Protein AF-A0AAD8AIT1-F1 (afdb_monomer_lite)

Organism: Diploptera punctata (NCBI:txid6984)

Structure (mmCIF, N/CA/C/O backbone):
data_AF-A0AAD8AIT1-F1
#
_entry.id   AF-A0AAD8AIT1-F1
#
loop_
_atom_site.group_PDB
_atom_site.id
_atom_site.type_symbol
_atom_site.label_atom_id
_atom_site.label_alt_id
_atom_site.label_comp_id
_atom_site.label_asym_id
_atom_site.label_entity_id
_atom_site.label_seq_id
_atom_site.pdbx_PDB_ins_code
_atom_site.Cartn_x
_atom_site.Cartn_y
_atom_site.Cartn_z
_atom_site.occupancy
_atom_site.B_iso_or_equiv
_atom_site.auth_seq_id
_atom_site.auth_comp_id
_atom_site.auth_asym_id
_atom_site.auth_atom_id
_atom_site.pdbx_PDB_model_num
ATOM 1 N N . MET A 1 1 ? 4.090 -34.882 -9.946 1.00 36.47 1 MET A N 1
ATOM 2 C CA . MET A 1 1 ? 3.614 -33.554 -9.500 1.00 36.47 1 MET A CA 1
ATOM 3 C C . MET A 1 1 ? 4.226 -32.501 -10.411 1.00 36.47 1 MET A C 1
ATOM 5 O O . MET A 1 1 ? 5.424 -32.270 -10.331 1.00 36.47 1 MET A O 1
ATOM 9 N N . VAL A 1 2 ? 3.448 -31.942 -11.339 1.00 38.75 2 VAL A N 1
ATOM 10 C CA . VAL A 1 2 ? 3.921 -30.888 -12.250 1.00 38.75 2 VAL A CA 1
ATOM 11 C C . VAL A 1 2 ? 3.773 -29.557 -11.519 1.00 38.75 2 VAL A C 1
ATOM 13 O O . VAL A 1 2 ? 2.659 -29.114 -11.253 1.00 38.75 2 VAL A O 1
ATOM 16 N N . GLY A 1 3 ? 4.893 -28.956 -11.120 1.00 41.59 3 GLY A N 1
ATOM 17 C CA . GLY A 1 3 ? 4.899 -27.631 -10.511 1.00 41.59 3 GLY A CA 1
ATOM 18 C C . GLY A 1 3 ? 4.451 -26.592 -11.534 1.00 41.59 3 GLY A C 1
ATOM 19 O O . GLY A 1 3 ? 5.154 -26.339 -12.508 1.00 41.59 3 GLY A O 1
ATOM 20 N N . SER A 1 4 ? 3.278 -25.996 -11.321 1.00 43.09 4 SER A N 1
ATOM 21 C CA . SER A 1 4 ? 2.824 -24.827 -12.075 1.00 43.09 4 SER A CA 1
ATOM 22 C C . SER A 1 4 ? 3.840 -23.699 -11.887 1.00 43.09 4 SER A C 1
ATOM 24 O O . SER A 1 4 ? 3.926 -23.109 -10.808 1.00 43.09 4 SER A O 1
ATOM 26 N N . VAL A 1 5 ? 4.615 -23.390 -12.929 1.00 54.47 5 VAL A N 1
ATOM 27 C CA . VAL A 1 5 ? 5.460 -22.193 -12.986 1.00 54.47 5 VAL A CA 1
ATOM 28 C C . VAL A 1 5 ? 4.516 -20.996 -12.975 1.00 54.47 5 VAL A C 1
ATOM 30 O O . VAL A 1 5 ? 3.979 -20.611 -14.008 1.00 54.47 5 VAL A O 1
ATOM 33 N N . GLY A 1 6 ? 4.244 -20.457 -11.784 1.00 52.19 6 GLY A N 1
ATOM 34 C CA . GLY A 1 6 ? 3.320 -19.345 -11.609 1.00 52.19 6 GLY A CA 1
ATOM 35 C C . GLY A 1 6 ? 3.716 -18.191 -12.524 1.00 52.19 6 GLY A C 1
ATOM 36 O O . GLY A 1 6 ? 4.780 -17.590 -12.355 1.00 52.19 6 GLY A O 1
ATOM 37 N N . THR A 1 7 ? 2.870 -17.890 -13.508 1.00 61.09 7 THR A N 1
ATOM 38 C CA . THR A 1 7 ? 2.993 -16.699 -14.346 1.00 61.09 7 THR A CA 1
ATOM 39 C C . THR A 1 7 ? 3.076 -15.489 -13.429 1.00 61.09 7 THR A C 1
ATOM 41 O O . THR A 1 7 ? 2.102 -15.133 -12.765 1.00 61.09 7 THR A O 1
ATOM 44 N N . ARG A 1 8 ? 4.259 -14.869 -13.344 1.00 67.19 8 ARG A N 1
ATOM 45 C CA . ARG A 1 8 ? 4.439 -13.622 -12.594 1.00 67.19 8 ARG A CA 1
ATOM 46 C C . ARG A 1 8 ? 3.447 -12.598 -13.147 1.00 67.19 8 ARG A C 1
ATOM 48 O O . ARG A 1 8 ? 3.486 -12.293 -14.337 1.00 67.19 8 ARG A O 1
ATOM 55 N N . GLY A 1 9 ? 2.560 -12.097 -12.285 1.00 70.69 9 GLY A N 1
ATOM 56 C CA . GLY A 1 9 ? 1.589 -11.064 -12.642 1.00 70.69 9 GLY A CA 1
ATOM 57 C C . GLY A 1 9 ? 2.258 -9.799 -13.192 1.00 70.69 9 GLY A C 1
ATOM 58 O O . GLY A 1 9 ? 3.467 -9.591 -13.040 1.00 70.69 9 GLY A O 1
ATOM 59 N N . LYS A 1 10 ? 1.468 -8.937 -13.843 1.00 81.00 10 LYS A N 1
ATOM 60 C CA . LYS A 1 10 ? 1.964 -7.656 -14.367 1.00 81.00 10 LYS A CA 1
ATOM 61 C C . LYS A 1 10 ? 2.516 -6.800 -13.222 1.00 81.00 10 LYS A C 1
ATOM 63 O O . LYS A 1 10 ? 1.942 -6.746 -12.137 1.00 81.00 10 LYS A O 1
ATOM 68 N N . ALA A 1 11 ? 3.635 -6.124 -13.474 1.00 82.81 11 ALA A N 1
ATOM 69 C CA . ALA A 1 11 ? 4.208 -5.202 -12.504 1.00 82.81 11 ALA A CA 1
ATOM 70 C C . ALA A 1 11 ? 3.279 -3.996 -12.305 1.00 82.81 11 ALA A C 1
ATOM 72 O O . ALA A 1 11 ? 2.828 -3.388 -13.276 1.00 82.81 11 ALA A O 1
ATOM 73 N N . ILE A 1 12 ? 3.035 -3.641 -11.045 1.00 85.06 12 ILE A N 1
ATOM 74 C CA . ILE A 1 12 ? 2.329 -2.413 -10.673 1.00 85.06 12 ILE A CA 1
ATOM 75 C C . ILE A 1 12 ? 3.283 -1.239 -10.923 1.00 85.06 12 ILE A C 1
ATOM 77 O O . ILE A 1 12 ? 4.440 -1.292 -10.500 1.00 85.06 12 ILE A O 1
ATOM 81 N N . LYS A 1 13 ? 2.818 -0.215 -11.648 1.00 88.75 13 LYS A N 1
ATOM 82 C CA . LYS A 1 13 ? 3.5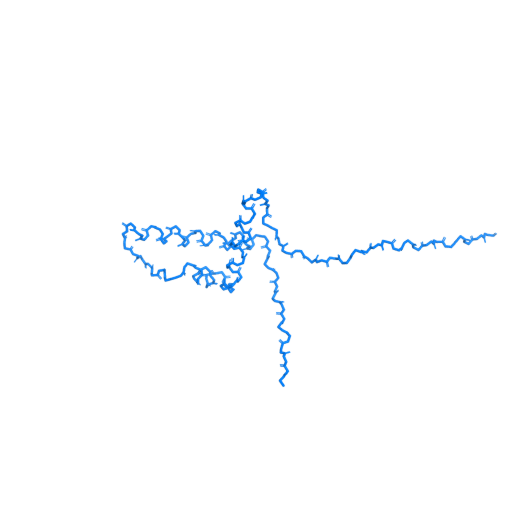84 1.013 -11.927 1.00 88.75 13 LYS A CA 1
ATOM 83 C C . LYS A 1 13 ? 3.576 1.961 -10.720 1.00 88.75 13 LYS A C 1
ATOM 85 O O . LYS A 1 13 ? 2.719 1.813 -9.856 1.00 88.75 13 LYS A O 1
ATOM 90 N N . SER A 1 14 ? 4.494 2.929 -10.688 1.00 86.69 14 SER A N 1
ATOM 91 C CA . SER A 1 14 ? 4.630 3.959 -9.638 1.00 86.69 14 SER A CA 1
ATOM 92 C C . SER A 1 14 ? 3.294 4.587 -9.251 1.00 86.69 14 SER A C 1
ATOM 94 O O . SER A 1 14 ? 2.913 4.521 -8.090 1.00 86.69 14 SER A O 1
ATOM 96 N N . ASP A 1 15 ? 2.533 5.069 -10.229 1.00 87.56 15 ASP A N 1
ATOM 97 C CA . ASP A 1 15 ? 1.275 5.785 -9.992 1.00 87.56 15 ASP A CA 1
ATOM 98 C C . ASP A 1 15 ? 0.230 4.858 -9.354 1.00 87.56 15 ASP A C 1
ATOM 100 O O . ASP A 1 15 ? -0.511 5.235 -8.451 1.00 87.56 15 ASP A O 1
ATOM 104 N N . GLY A 1 16 ? 0.225 3.586 -9.766 1.00 88.81 16 GLY A N 1
ATOM 105 C CA . GLY A 1 16 ? -0.603 2.557 -9.143 1.00 88.81 16 GLY A CA 1
ATOM 106 C C . GLY A 1 16 ? -0.182 2.261 -7.703 1.00 88.81 16 GLY A C 1
ATOM 107 O O . GLY A 1 16 ? -1.039 2.047 -6.850 1.00 88.81 16 GLY A O 1
ATOM 108 N N . MET A 1 17 ? 1.122 2.280 -7.405 1.00 90.12 17 MET A N 1
ATOM 109 C CA . MET A 1 17 ? 1.610 2.149 -6.028 1.00 90.12 17 MET A CA 1
ATOM 110 C C . MET A 1 17 ? 1.183 3.343 -5.171 1.00 90.12 17 MET A C 1
ATOM 112 O O . MET A 1 17 ? 0.763 3.134 -4.038 1.00 90.12 17 MET A O 1
ATOM 116 N N . GLU A 1 18 ? 1.229 4.565 -5.704 1.00 91.50 18 GLU A N 1
ATOM 117 C CA . GLU A 1 18 ? 0.765 5.762 -4.994 1.00 91.50 18 GLU A CA 1
ATOM 118 C C . GLU A 1 18 ? -0.725 5.705 -4.665 1.00 91.50 18 GLU A C 1
ATOM 120 O O . GLU A 1 18 ? -1.114 6.050 -3.551 1.00 91.50 18 GLU A O 1
ATOM 125 N N . ILE A 1 19 ? -1.564 5.233 -5.592 1.00 93.31 19 ILE A N 1
ATOM 126 C CA . ILE A 1 19 ? -2.998 5.045 -5.329 1.00 93.31 19 ILE A CA 1
ATOM 127 C C . ILE A 1 19 ? -3.200 4.050 -4.183 1.00 93.31 19 ILE A C 1
ATOM 129 O O . ILE A 1 19 ? -3.955 4.333 -3.256 1.00 93.31 19 ILE A O 1
ATOM 133 N N . ILE A 1 20 ? -2.493 2.915 -4.205 1.00 92.44 20 ILE A N 1
ATOM 134 C CA . ILE A 1 20 ? -2.574 1.902 -3.140 1.00 92.44 20 ILE A CA 1
ATOM 135 C C . ILE A 1 20 ? -2.168 2.498 -1.789 1.00 92.44 20 ILE A C 1
ATOM 137 O O . ILE A 1 20 ? -2.816 2.231 -0.781 1.00 92.44 20 ILE A O 1
ATOM 141 N N . ILE A 1 21 ? -1.128 3.331 -1.774 1.00 93.25 21 ILE A N 1
ATOM 142 C CA . ILE A 1 21 ? -0.664 4.023 -0.572 1.00 93.25 21 ILE A CA 1
ATOM 143 C C . ILE A 1 21 ? -1.718 5.007 -0.066 1.00 93.25 21 ILE A C 1
ATOM 145 O O . ILE A 1 21 ? -2.052 4.959 1.110 1.00 93.25 21 ILE A O 1
ATOM 149 N N . LYS A 1 22 ? -2.289 5.850 -0.933 1.00 93.94 22 LYS A N 1
ATOM 150 C CA . LYS A 1 22 ? -3.339 6.810 -0.550 1.00 93.94 22 LYS A CA 1
ATOM 151 C C . LYS A 1 22 ? -4.570 6.108 0.022 1.00 93.94 22 LYS A C 1
ATOM 153 O O . LYS A 1 22 ? -5.082 6.525 1.055 1.00 93.94 22 LYS A O 1
ATOM 158 N N . VAL A 1 23 ? -5.007 5.017 -0.609 1.00 92.88 23 VAL A N 1
ATOM 159 C CA . VAL A 1 23 ? -6.124 4.193 -0.117 1.00 92.88 23 VAL A CA 1
ATOM 160 C C . VAL A 1 23 ? -5.793 3.574 1.243 1.00 92.88 23 VAL A C 1
ATOM 162 O O . VAL A 1 23 ? -6.632 3.580 2.141 1.00 92.88 23 VAL A O 1
ATOM 165 N N . HIS A 1 24 ? -4.570 3.071 1.423 1.00 91.94 24 HIS A N 1
ATOM 166 C CA . HIS A 1 24 ? -4.124 2.554 2.714 1.00 91.94 24 HIS A CA 1
ATOM 167 C C . HIS A 1 24 ? -4.121 3.645 3.790 1.00 91.94 24 HIS A C 1
ATOM 169 O O . HIS A 1 24 ? -4.628 3.413 4.885 1.00 91.94 24 HIS A O 1
ATOM 175 N N . THR A 1 25 ? -3.576 4.827 3.492 1.00 92.56 25 THR A N 1
ATOM 176 C CA . THR A 1 25 ? -3.567 5.976 4.407 1.00 92.56 25 THR A CA 1
ATOM 177 C C . THR A 1 25 ? -4.984 6.344 4.824 1.00 92.56 25 THR A C 1
ATOM 179 O O . THR A 1 25 ? -5.245 6.387 6.019 1.00 92.56 25 THR A O 1
ATOM 182 N N . PHE A 1 26 ? -5.916 6.455 3.872 1.00 90.06 26 PHE A N 1
ATOM 183 C CA . PHE A 1 26 ? -7.330 6.709 4.158 1.00 90.06 26 PHE A CA 1
ATOM 184 C C . PHE A 1 26 ? -7.919 5.686 5.141 1.00 90.06 26 PHE A C 1
ATOM 186 O O . PHE A 1 26 ? -8.480 6.055 6.165 1.00 90.06 26 PHE A O 1
ATOM 193 N N . PHE A 1 27 ? -7.732 4.384 4.898 1.00 88.19 27 PHE A N 1
ATOM 194 C CA . PHE A 1 27 ? -8.227 3.360 5.825 1.00 88.19 27 PHE A CA 1
ATOM 195 C C . PHE A 1 27 ? -7.523 3.372 7.189 1.00 88.19 27 PHE A C 1
ATOM 197 O O . PHE A 1 27 ? -8.098 2.905 8.172 1.00 88.19 27 PHE A O 1
ATOM 204 N N . THR A 1 28 ? -6.287 3.867 7.255 1.00 88.12 28 THR A N 1
ATOM 205 C CA . THR A 1 28 ? -5.540 4.000 8.511 1.00 88.12 28 THR A CA 1
ATOM 206 C C . THR A 1 28 ? -6.063 5.183 9.321 1.00 88.12 28 THR A C 1
ATOM 208 O O . THR A 1 28 ? -6.320 5.021 10.507 1.00 88.12 28 THR A O 1
ATOM 211 N N . GLU A 1 29 ? -6.285 6.331 8.680 1.00 86.19 29 GLU A N 1
ATOM 212 C CA . GLU A 1 29 ? -6.890 7.523 9.287 1.00 86.19 29 GLU A CA 1
ATOM 213 C C . GLU A 1 29 ? -8.297 7.222 9.796 1.00 86.19 29 GLU A C 1
ATOM 215 O O . GLU A 1 29 ? -8.607 7.514 10.948 1.00 86.19 29 GLU A O 1
ATOM 220 N N . GLU A 1 30 ? -9.112 6.543 8.982 1.00 81.19 30 GLU A N 1
ATOM 221 C CA . GLU A 1 30 ? -10.427 6.065 9.402 1.00 81.19 30 GLU A CA 1
ATOM 222 C C . GLU A 1 30 ? -10.294 5.179 10.640 1.00 81.19 30 GLU A C 1
ATOM 224 O O . GLU A 1 30 ? -10.953 5.448 11.637 1.00 81.19 30 GLU A O 1
ATOM 229 N N . TYR A 1 31 ? -9.390 4.185 10.631 1.00 80.00 31 TYR A N 1
ATOM 230 C CA . TYR A 1 31 ? -9.140 3.304 11.779 1.00 80.00 31 TYR A CA 1
ATOM 231 C C . TYR A 1 31 ? -8.683 4.045 13.043 1.00 80.00 31 TYR A C 1
ATOM 233 O O . TYR A 1 31 ? -9.069 3.671 14.150 1.00 80.00 31 TYR A O 1
ATOM 241 N N . GLU A 1 32 ? -7.861 5.083 12.916 1.00 78.69 32 GLU A N 1
ATOM 242 C CA . GLU A 1 32 ? -7.443 5.899 14.055 1.00 78.69 32 GLU A CA 1
ATOM 243 C C . GLU A 1 32 ? -8.580 6.777 14.576 1.00 78.69 32 GLU A C 1
ATOM 245 O O . GLU A 1 32 ? -8.791 6.824 15.789 1.00 78.69 32 GLU A O 1
ATOM 250 N N . ALA A 1 33 ? -9.383 7.366 13.687 1.00 74.00 33 ALA A N 1
ATOM 251 C CA . ALA A 1 33 ? -10.609 8.068 14.054 1.00 74.00 33 ALA A CA 1
ATOM 252 C C . ALA A 1 33 ? -11.586 7.143 14.807 1.00 74.00 33 ALA A C 1
ATOM 254 O O . ALA A 1 33 ? -12.269 7.588 15.733 1.00 74.00 33 ALA A O 1
ATOM 255 N N . LEU A 1 34 ? -11.578 5.832 14.515 1.00 70.44 34 LEU A N 1
ATOM 256 C CA . LEU A 1 34 ? -12.364 4.842 15.264 1.00 70.44 34 LEU A CA 1
ATOM 257 C C . LEU A 1 34 ? -11.972 4.714 16.733 1.00 70.44 34 LEU A C 1
ATOM 259 O O . LEU A 1 34 ? -12.840 4.418 17.558 1.00 70.44 34 LEU A O 1
ATOM 263 N N . LYS A 1 35 ? -10.695 4.920 17.082 1.00 66.25 35 LYS A N 1
ATOM 264 C CA . LYS A 1 35 ? -10.244 4.861 18.483 1.00 66.25 35 LYS A CA 1
ATOM 265 C C . LYS A 1 35 ? -10.853 5.982 19.329 1.00 66.25 35 LYS A C 1
ATOM 267 O O . LYS A 1 35 ? -10.929 5.832 20.545 1.00 66.25 35 LYS A O 1
ATOM 272 N N . CYS A 1 36 ? -11.328 7.057 18.696 1.00 67.81 36 CYS A N 1
ATOM 273 C CA . CYS A 1 36 ? -11.941 8.206 19.359 1.00 67.81 36 CYS A CA 1
ATOM 274 C C . CYS A 1 36 ? -13.474 8.117 19.503 1.00 67.81 36 CYS A C 1
ATOM 276 O O . CYS A 1 36 ? -14.042 8.917 20.242 1.00 67.81 36 CYS A O 1
ATOM 278 N N . GLY A 1 37 ? -14.159 7.144 18.882 1.00 56.25 37 GLY A N 1
ATOM 279 C CA . GLY A 1 37 ? -15.588 6.912 19.137 1.00 56.25 37 GLY A CA 1
ATOM 280 C C . GLY A 1 37 ? -16.394 6.379 17.951 1.00 56.25 37 GLY A C 1
ATOM 281 O O . GLY A 1 37 ? -16.812 7.143 17.094 1.00 56.25 37 GLY A O 1
ATOM 282 N N . LYS A 1 38 ? -16.707 5.075 18.025 1.00 56.06 38 LYS A N 1
ATOM 283 C CA . LYS A 1 38 ? -17.657 4.263 17.227 1.00 56.06 38 LYS A CA 1
ATOM 284 C C . LYS A 1 38 ? -17.359 4.103 15.722 1.00 56.06 38 LYS A C 1
ATOM 286 O O . LYS A 1 38 ? 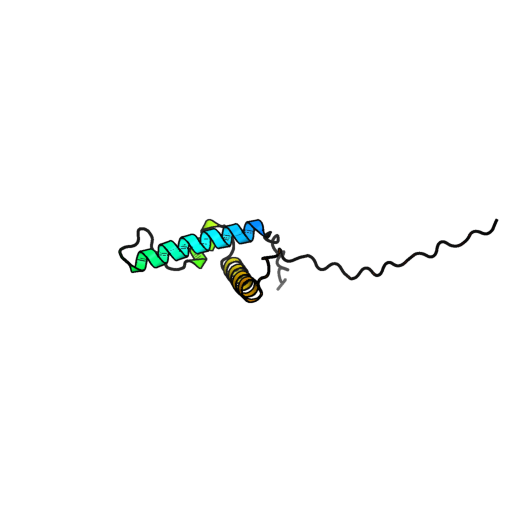-17.479 5.053 14.959 1.00 56.06 38 LYS A O 1
ATOM 291 N N . PRO A 1 39 ? -17.108 2.864 15.251 1.00 53.81 39 PRO A N 1
ATOM 292 C CA . PRO A 1 39 ? -16.957 2.598 13.832 1.00 53.81 39 PRO A CA 1
ATOM 293 C C . PRO A 1 39 ? -18.258 2.625 13.059 1.00 53.81 39 PRO A C 1
ATOM 295 O O . PRO A 1 39 ? -19.173 1.860 13.347 1.00 53.81 39 PRO A O 1
ATOM 298 N N . THR A 1 40 ? -18.252 3.382 11.965 1.00 57.38 40 THR A N 1
ATOM 299 C CA . THR A 1 40 ? -19.128 3.133 10.816 1.00 57.38 40 THR A CA 1
ATOM 300 C C . THR A 1 40 ? -18.776 1.789 10.158 1.00 57.38 40 THR A C 1
ATOM 302 O O . THR A 1 40 ? -19.612 1.181 9.496 1.00 57.38 40 THR A O 1
ATOM 305 N N . ILE A 1 41 ? -17.535 1.299 10.326 1.00 56.84 41 ILE A N 1
ATOM 306 C CA . ILE A 1 41 ? -17.017 0.138 9.602 1.00 56.84 41 ILE A CA 1
ATOM 307 C C . ILE A 1 41 ? -16.013 -0.674 10.456 1.00 56.84 41 ILE A C 1
ATOM 309 O O . ILE A 1 41 ? -15.022 -0.129 10.932 1.00 56.84 41 ILE A O 1
ATOM 313 N N . SER A 1 42 ? -16.206 -1.992 10.631 1.00 57.38 42 SER A N 1
ATOM 314 C CA . SER A 1 42 ? -15.267 -2.842 11.393 1.00 57.38 42 SER A CA 1
ATOM 315 C C . SER A 1 42 ? -13.972 -3.109 10.612 1.00 57.38 42 SER A C 1
ATOM 317 O O . SER A 1 42 ? -13.931 -3.921 9.680 1.00 57.38 42 SER A O 1
ATOM 319 N N . VAL A 1 43 ? -12.884 -2.435 10.967 1.00 60.31 43 VAL A N 1
ATOM 320 C CA . VAL A 1 43 ? -11.580 -2.580 10.301 1.00 60.31 43 VAL A CA 1
ATOM 321 C C . VAL A 1 43 ? -10.771 -3.663 11.022 1.00 60.31 43 VAL A C 1
ATOM 323 O O . VAL A 1 43 ? -9.861 -3.373 11.786 1.00 60.31 43 VAL A O 1
ATOM 326 N N . SER A 1 44 ? -11.118 -4.937 10.822 1.00 64.62 44 SER A N 1
ATOM 327 C CA . SER A 1 44 ? -10.330 -6.060 11.364 1.00 64.62 44 SER A CA 1
ATOM 328 C C . SER A 1 44 ? -8.903 -6.097 10.795 1.00 64.62 44 SER A C 1
ATOM 330 O O . SER A 1 44 ? -7.976 -6.520 11.479 1.00 64.62 44 SER A O 1
ATOM 332 N N . SER A 1 45 ? -8.712 -5.618 9.559 1.00 79.12 45 SER A N 1
ATOM 333 C CA . SER A 1 45 ? -7.404 -5.470 8.915 1.00 79.12 45 SER A CA 1
ATOM 334 C C . SER A 1 45 ? -7.434 -4.375 7.841 1.00 79.12 45 SER A C 1
ATOM 336 O O . SER A 1 45 ? -8.113 -4.497 6.817 1.00 79.12 45 SER A O 1
ATOM 338 N N . VAL A 1 46 ? -6.674 -3.293 8.055 1.00 86.62 46 VAL A N 1
ATOM 339 C CA . VAL A 1 46 ? -6.482 -2.197 7.077 1.00 86.62 46 VAL A CA 1
ATOM 340 C C . VAL A 1 46 ? -5.888 -2.735 5.767 1.00 86.62 46 VAL A C 1
ATOM 342 O O . VAL A 1 46 ? -6.274 -2.316 4.673 1.00 86.62 46 VAL A O 1
ATOM 345 N N . ILE A 1 47 ? -4.991 -3.720 5.865 1.00 87.75 47 ILE A N 1
ATOM 346 C CA . ILE A 1 47 ? -4.304 -4.321 4.716 1.00 87.75 47 ILE A CA 1
ATOM 347 C C . ILE A 1 47 ? -5.285 -5.115 3.850 1.00 87.75 47 ILE A C 1
ATOM 349 O O . ILE A 1 47 ? -5.262 -4.974 2.630 1.00 87.75 47 ILE A O 1
ATOM 353 N N . GLU A 1 48 ? -6.158 -5.924 4.453 1.00 88.50 48 GLU A N 1
ATOM 354 C CA . GLU A 1 48 ? -7.144 -6.719 3.706 1.00 88.50 48 GLU A CA 1
ATOM 355 C C . GLU A 1 48 ? -8.170 -5.836 2.996 1.00 88.50 48 GLU A C 1
ATOM 357 O O . GLU A 1 48 ? -8.542 -6.106 1.856 1.00 88.50 48 GLU A O 1
ATOM 362 N N . ARG A 1 49 ? -8.566 -4.725 3.621 1.00 87.81 49 ARG A N 1
ATOM 363 C CA . ARG A 1 49 ? -9.455 -3.740 2.991 1.00 87.81 49 ARG A CA 1
ATOM 364 C C . ARG A 1 49 ? -8.792 -3.003 1.848 1.00 87.81 49 ARG A C 1
ATOM 366 O O . ARG A 1 49 ? -9.395 -2.863 0.790 1.00 87.81 49 ARG A O 1
ATOM 373 N N . THR A 1 50 ? -7.545 -2.584 2.032 1.00 90.50 50 THR A N 1
ATOM 374 C CA . THR A 1 50 ? -6.758 -1.972 0.957 1.00 90.50 50 THR A CA 1
ATOM 375 C C . THR A 1 50 ? -6.619 -2.944 -0.214 1.00 90.50 50 THR A C 1
ATOM 377 O O . THR A 1 50 ? -6.816 -2.561 -1.366 1.00 90.50 50 THR A O 1
ATOM 380 N N . ALA A 1 51 ? -6.334 -4.215 0.075 1.00 90.94 51 ALA A N 1
ATOM 381 C CA . ALA A 1 51 ? -6.239 -5.280 -0.917 1.00 90.94 51 ALA A CA 1
ATOM 382 C C . ALA A 1 51 ? -7.555 -5.461 -1.692 1.00 90.94 51 ALA A C 1
ATOM 384 O O . ALA A 1 51 ? -7.546 -5.469 -2.923 1.00 90.94 51 ALA A O 1
ATOM 385 N N . ALA A 1 52 ? -8.687 -5.524 -0.987 1.00 89.94 52 ALA A N 1
ATOM 386 C CA . ALA A 1 52 ? -10.010 -5.635 -1.594 1.00 89.94 52 ALA A CA 1
ATOM 387 C C . ALA A 1 52 ? -10.370 -4.404 -2.447 1.00 89.94 52 ALA A C 1
ATOM 389 O O . ALA A 1 52 ? -10.773 -4.552 -3.597 1.00 89.94 52 ALA A O 1
ATOM 390 N N . ALA A 1 53 ? -10.160 -3.192 -1.925 1.00 90.62 53 ALA A N 1
ATOM 391 C CA . ALA A 1 53 ? -10.492 -1.942 -2.610 1.00 90.62 53 ALA A CA 1
ATOM 392 C C . ALA A 1 53 ? -9.646 -1.709 -3.871 1.00 90.62 53 ALA A C 1
ATOM 394 O O . ALA A 1 53 ? -10.132 -1.175 -4.862 1.00 90.62 53 ALA A O 1
ATOM 395 N N . THR A 1 54 ? -8.378 -2.124 -3.846 1.00 90.81 54 THR A N 1
ATOM 396 C CA . THR A 1 54 ? -7.452 -1.946 -4.976 1.00 90.81 54 THR A CA 1
ATOM 397 C C . THR A 1 54 ? -7.382 -3.165 -5.895 1.00 90.81 54 THR A C 1
ATOM 399 O O . THR A 1 54 ? -6.710 -3.111 -6.922 1.00 90.81 54 THR A O 1
ATOM 402 N N . SER A 1 55 ? -8.084 -4.257 -5.563 1.00 90.75 55 SER A N 1
ATOM 403 C CA . SER A 1 55 ? -8.004 -5.548 -6.266 1.00 90.75 55 SER A CA 1
ATOM 404 C C . SER A 1 55 ? -6.572 -6.097 -6.373 1.00 90.75 55 SER A C 1
ATOM 406 O O . SER A 1 55 ? -6.189 -6.730 -7.358 1.00 90.75 55 SER A O 1
ATOM 408 N N . VAL A 1 56 ? -5.756 -5.851 -5.347 1.00 90.25 56 VAL A N 1
ATOM 409 C CA . VAL A 1 56 ? -4.360 -6.294 -5.262 1.00 90.25 56 VAL A CA 1
ATOM 410 C C . VAL A 1 56 ? -4.221 -7.276 -4.109 1.00 90.25 56 VAL A C 1
ATOM 412 O O . VAL A 1 56 ? -4.821 -7.100 -3.059 1.00 90.25 56 VAL A O 1
ATOM 415 N N . SER A 1 57 ? -3.396 -8.314 -4.265 1.00 90.88 57 SER A N 1
ATOM 416 C CA . SER A 1 57 ? -3.134 -9.251 -3.160 1.00 90.88 57 SER A CA 1
ATOM 417 C C . SER A 1 57 ? -2.589 -8.538 -1.913 1.00 90.88 57 SER A C 1
ATOM 419 O O . SER A 1 57 ? -1.726 -7.662 -2.020 1.00 90.88 57 SER A O 1
ATOM 421 N N . SER A 1 58 ? -3.008 -8.982 -0.727 1.00 90.50 58 SER A N 1
ATOM 422 C CA . SER A 1 58 ? -2.514 -8.471 0.562 1.00 90.50 58 SER A CA 1
ATOM 423 C C . SER A 1 58 ? -0.985 -8.506 0.657 1.00 90.50 58 SER A C 1
ATOM 425 O O . SER A 1 58 ? -0.362 -7.528 1.061 1.00 90.50 58 SER A O 1
ATOM 427 N N . HIS A 1 59 ? -0.360 -9.580 0.165 1.00 90.00 59 HIS A N 1
ATOM 428 C CA . HIS A 1 59 ? 1.097 -9.701 0.108 1.00 90.00 59 HIS A CA 1
ATOM 429 C C . HIS A 1 59 ? 1.760 -8.594 -0.731 1.00 90.00 59 HIS A C 1
ATOM 431 O O . HIS A 1 59 ? 2.806 -8.060 -0.359 1.00 90.00 59 HIS A O 1
ATOM 437 N N . SER A 1 60 ? 1.149 -8.219 -1.858 1.00 90.12 60 SER A N 1
ATOM 438 C CA . SER A 1 60 ? 1.658 -7.131 -2.698 1.00 90.12 60 SER A CA 1
ATOM 439 C C . SER A 1 60 ? 1.480 -5.772 -2.026 1.00 90.12 60 SER A C 1
ATOM 441 O O . SER A 1 60 ? 2.406 -4.965 -2.086 1.00 90.12 60 SER A O 1
ATOM 443 N N . VAL A 1 61 ? 0.363 -5.544 -1.327 1.00 91.56 61 VAL A N 1
ATOM 444 C CA . VAL A 1 61 ? 0.151 -4.335 -0.512 1.00 91.56 61 VAL A CA 1
ATOM 445 C C . VAL A 1 61 ? 1.240 -4.216 0.558 1.00 91.56 61 VAL A C 1
ATOM 447 O O . VAL A 1 61 ? 1.951 -3.214 0.591 1.00 91.56 61 VAL A O 1
ATOM 450 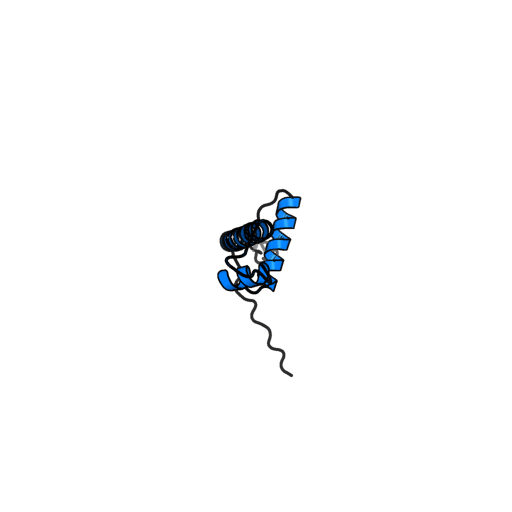N N . SER A 1 62 ? 1.478 -5.262 1.360 1.00 91.56 62 SER A N 1
ATOM 451 C CA . SER A 1 62 ? 2.544 -5.258 2.376 1.00 91.56 62 SER A CA 1
ATOM 452 C C . SER A 1 62 ? 3.926 -4.976 1.777 1.00 91.56 62 SER A C 1
ATOM 454 O O . SER A 1 62 ? 4.727 -4.242 2.356 1.00 91.56 62 SER A O 1
ATOM 456 N N . ARG A 1 63 ? 4.213 -5.525 0.591 1.00 91.00 63 ARG A N 1
ATOM 457 C CA . ARG A 1 63 ? 5.485 -5.303 -0.107 1.00 91.00 63 ARG A CA 1
ATOM 458 C C . ARG A 1 63 ? 5.639 -3.864 -0.605 1.00 91.00 63 ARG A C 1
ATOM 460 O O . ARG A 1 63 ? 6.748 -3.337 -0.563 1.00 91.00 63 ARG A O 1
ATOM 467 N N . ILE A 1 64 ? 4.559 -3.240 -1.076 1.00 91.44 64 ILE A N 1
ATOM 468 C CA . ILE A 1 64 ? 4.544 -1.829 -1.492 1.00 91.44 64 ILE A CA 1
ATOM 469 C C . ILE A 1 64 ? 4.759 -0.920 -0.279 1.00 91.44 64 ILE A C 1
ATOM 471 O O . ILE A 1 64 ? 5.622 -0.050 -0.331 1.00 91.44 64 ILE A O 1
ATOM 475 N N . LEU A 1 65 ? 4.072 -1.178 0.836 1.00 91.31 65 LEU A N 1
ATOM 476 C CA . LEU A 1 65 ? 4.240 -0.410 2.075 1.00 91.31 65 LEU A CA 1
ATOM 477 C C . LEU A 1 65 ? 5.665 -0.514 2.631 1.00 91.31 65 LEU A C 1
ATOM 479 O O . LEU A 1 65 ? 6.236 0.481 3.072 1.00 91.31 65 LEU A O 1
ATOM 483 N N . LYS A 1 66 ? 6.284 -1.702 2.567 1.00 90.81 66 LYS A N 1
ATOM 484 C CA . LYS A 1 66 ? 7.693 -1.869 2.950 1.00 90.81 66 LYS A CA 1
ATOM 485 C C . LYS A 1 66 ? 8.613 -0.997 2.091 1.00 90.81 66 LYS A C 1
ATOM 487 O O . LYS A 1 66 ? 9.444 -0.278 2.633 1.00 90.81 66 LYS A O 1
ATOM 492 N N . LYS A 1 67 ? 8.420 -1.014 0.768 1.00 88.25 67 LYS A N 1
ATOM 493 C CA . LYS A 1 67 ? 9.180 -0.162 -0.157 1.00 88.25 67 LYS A CA 1
ATOM 494 C C . LYS A 1 67 ? 8.970 1.323 0.107 1.00 88.25 67 LYS A C 1
ATOM 496 O O . LYS A 1 67 ? 9.913 2.085 -0.033 1.00 88.25 67 LYS A O 1
ATOM 501 N N . GLN A 1 68 ? 7.760 1.735 0.475 1.00 89.38 68 GLN A N 1
ATOM 502 C CA . GLN A 1 68 ? 7.484 3.124 0.833 1.00 89.38 68 GLN A CA 1
ATOM 503 C C . GLN A 1 68 ? 8.275 3.538 2.074 1.00 89.38 68 GLN A C 1
ATOM 505 O O . GLN A 1 68 ? 8.888 4.597 2.064 1.00 89.38 68 GLN A O 1
ATOM 510 N N . LYS A 1 69 ? 8.318 2.699 3.116 1.00 88.81 69 LYS A N 1
ATOM 511 C CA . LYS A 1 69 ? 9.131 2.974 4.312 1.00 88.81 69 LYS A CA 1
ATOM 512 C C . LYS A 1 69 ? 10.619 3.091 3.983 1.00 88.81 69 LYS A C 1
ATOM 514 O O . LYS A 1 69 ? 11.275 4.001 4.469 1.00 88.81 69 LYS A O 1
ATOM 519 N N . GLU A 1 70 ? 11.134 2.194 3.145 1.00 88.62 70 GLU A N 1
ATOM 520 C CA . GLU A 1 70 ? 12.523 2.245 2.669 1.00 88.62 70 GLU A CA 1
ATOM 521 C C . GLU A 1 70 ? 12.795 3.516 1.849 1.00 88.62 70 GLU A C 1
ATOM 523 O O . GLU A 1 70 ? 13.823 4.156 2.038 1.00 88.62 70 GLU A O 1
ATOM 528 N N . ALA A 1 71 ? 11.858 3.906 0.981 1.00 85.81 71 ALA A N 1
ATOM 529 C CA . ALA A 1 71 ? 11.956 5.105 0.157 1.00 85.81 71 ALA A CA 1
ATOM 530 C C . ALA A 1 71 ? 11.965 6.391 1.002 1.00 85.81 71 ALA A C 1
ATOM 532 O O . ALA A 1 71 ? 12.801 7.25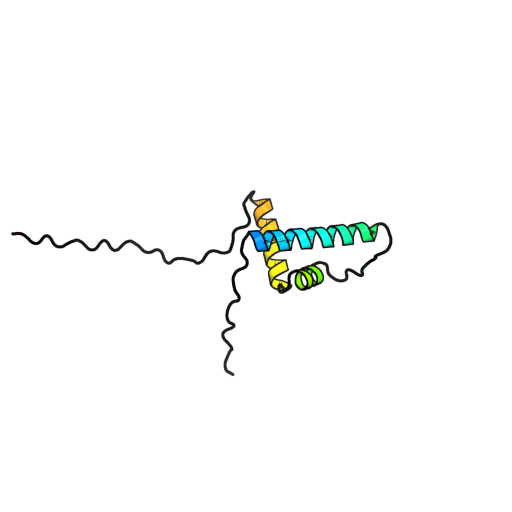9 0.774 1.00 85.81 71 ALA A O 1
ATOM 533 N N . LEU A 1 72 ? 11.098 6.471 2.018 1.00 85.00 72 LEU A N 1
ATOM 534 C CA . LEU A 1 72 ? 11.068 7.575 2.984 1.00 85.00 72 LEU A CA 1
ATOM 535 C C . LEU A 1 72 ? 12.351 7.648 3.821 1.00 85.00 72 LEU A C 1
ATOM 537 O O . LEU A 1 72 ? 12.840 8.733 4.088 1.00 85.00 72 LEU A O 1
ATOM 541 N N . ALA A 1 73 ? 12.914 6.505 4.223 1.00 86.31 73 ALA A N 1
ATOM 542 C CA . ALA A 1 73 ? 14.152 6.474 5.002 1.00 86.31 73 ALA A CA 1
ATOM 543 C C . ALA A 1 73 ? 15.383 6.942 4.206 1.00 86.31 73 ALA A C 1
ATOM 545 O O . ALA A 1 73 ? 16.380 7.343 4.799 1.00 86.31 73 ALA A O 1
ATOM 546 N N . SER A 1 74 ? 15.338 6.852 2.877 1.00 82.25 74 SER A N 1
ATOM 547 C CA . SER A 1 74 ? 16.454 7.192 1.996 1.00 82.25 74 SER A CA 1
ATOM 548 C C . SER A 1 74 ? 16.209 8.458 1.165 1.00 82.25 74 SER A C 1
ATOM 550 O O . SER A 1 74 ? 16.904 8.630 0.164 1.00 82.25 74 SER A O 1
ATOM 552 N N . ASP A 1 75 ? 15.162 9.238 1.469 1.00 80.62 75 ASP A N 1
ATOM 553 C CA . ASP A 1 75 ? 14.660 10.358 0.652 1.00 80.62 75 ASP A CA 1
ATOM 554 C C . ASP A 1 75 ? 14.603 10.040 -0.858 1.00 80.62 75 ASP A C 1
ATOM 556 O O . ASP A 1 75 ? 14.959 10.847 -1.720 1.00 80.62 75 ASP A O 1
ATOM 560 N N . SER A 1 76 ? 14.190 8.814 -1.205 1.00 77.94 76 SER A N 1
ATOM 561 C CA . SER A 1 76 ? 14.121 8.338 -2.590 1.00 77.94 76 SER A CA 1
ATOM 562 C C . SER A 1 76 ? 12.683 8.162 -3.078 1.00 77.94 76 SER A C 1
ATOM 564 O O . SER A 1 76 ? 11.737 8.044 -2.304 1.00 77.94 76 SER A O 1
ATOM 566 N N . VAL A 1 77 ? 12.500 8.148 -4.401 1.00 79.44 77 VAL A N 1
ATOM 567 C CA . VAL A 1 77 ? 11.178 8.022 -5.034 1.00 79.44 77 VAL A CA 1
ATOM 568 C C . VAL A 1 77 ? 10.802 6.553 -5.236 1.00 79.44 77 VAL A C 1
ATOM 570 O O . VAL A 1 77 ? 11.615 5.737 -5.682 1.00 79.44 77 VAL A O 1
ATOM 573 N N . LEU A 1 78 ? 9.530 6.222 -4.997 1.00 78.19 78 LEU A N 1
ATOM 574 C CA . LEU A 1 78 ? 8.956 4.910 -5.292 1.00 78.19 78 LEU A CA 1
ATOM 575 C C . LEU A 1 78 ? 9.037 4.585 -6.787 1.00 78.19 78 LEU A C 1
ATOM 577 O O . LEU A 1 78 ? 8.292 5.105 -7.616 1.00 78.19 78 LEU A O 1
ATOM 581 N N . ARG A 1 79 ? 9.937 3.667 -7.140 1.00 76.19 79 ARG A N 1
ATOM 582 C CA . ARG A 1 79 ? 10.138 3.239 -8.527 1.00 76.19 79 ARG A CA 1
ATOM 583 C C . ARG A 1 79 ? 9.471 1.905 -8.831 1.00 76.19 79 ARG A C 1
ATOM 585 O O . ARG A 1 79 ? 9.582 0.926 -8.083 1.00 76.19 79 ARG A O 1
ATOM 592 N N . THR A 1 80 ? 8.847 1.852 -10.010 1.00 78.25 80 THR A N 1
ATOM 593 C CA . THR A 1 80 ? 8.391 0.600 -10.623 1.00 78.25 80 THR A CA 1
ATOM 594 C C . THR A 1 80 ? 9.576 -0.364 -10.701 1.00 78.25 80 THR A C 1
ATOM 596 O O . THR A 1 80 ? 10.633 0.034 -11.198 1.00 78.25 80 THR A O 1
ATOM 599 N N . PRO A 1 81 ? 9.451 -1.619 -10.231 1.00 70.44 81 PRO A N 1
ATOM 600 C CA . PRO A 1 81 ? 10.522 -2.592 -10.375 1.00 70.44 81 PRO A CA 1
ATOM 601 C C . PRO A 1 81 ? 10.864 -2.757 -11.859 1.00 70.44 81 PRO A C 1
ATOM 603 O O . PRO A 1 81 ? 10.058 -3.249 -12.649 1.00 70.44 81 PRO A O 1
ATOM 606 N N . GLY A 1 82 ? 12.055 -2.290 -12.229 1.00 70.19 82 GLY A N 1
ATOM 607 C CA . GLY A 1 82 ? 12.532 -2.316 -13.603 1.00 70.19 82 GLY A CA 1
ATOM 608 C C . GLY A 1 82 ? 12.873 -3.731 -14.057 1.00 70.19 82 GLY A C 1
ATOM 609 O O . GLY A 1 82 ? 13.290 -4.582 -13.264 1.00 70.19 82 GLY A O 1
ATOM 610 N N . LYS A 1 83 ? 12.733 -3.983 -15.362 1.00 68.06 83 LYS A N 1
ATOM 611 C CA . LYS A 1 83 ? 13.335 -5.168 -15.976 1.00 68.06 83 LYS A CA 1
ATOM 612 C C . LYS A 1 83 ? 14.853 -5.011 -15.931 1.00 68.06 83 LYS A C 1
ATOM 614 O O . LYS A 1 83 ? 15.383 -3.982 -16.343 1.00 68.06 83 LYS A O 1
ATOM 619 N N . LYS A 1 84 ? 15.557 -6.039 -15.453 1.00 69.56 84 LYS A N 1
ATOM 620 C CA . LYS A 1 84 ? 17.011 -6.106 -15.605 1.00 69.56 84 LYS A CA 1
ATOM 621 C C . LYS A 1 84 ? 17.308 -6.339 -17.083 1.00 69.56 84 LYS A C 1
ATOM 623 O O . LYS A 1 84 ? 16.962 -7.392 -17.614 1.00 69.56 84 LYS A O 1
ATOM 628 N N . HIS A 1 85 ? 17.916 -5.360 -17.739 1.00 65.19 85 HIS A N 1
ATOM 629 C CA . HIS A 1 85 ? 18.513 -5.581 -19.046 1.00 65.19 85 HIS A CA 1
ATOM 630 C C . HIS A 1 85 ? 19.893 -6.207 -18.822 1.00 65.19 85 HIS A C 1
ATOM 632 O O . HIS A 1 85 ? 20.656 -5.676 -18.012 1.00 65.19 85 HIS A O 1
ATOM 638 N N . PRO A 1 86 ? 20.224 -7.342 -19.465 1.00 72.94 86 PRO A N 1
ATOM 639 C CA . PRO A 1 86 ? 21.596 -7.829 -19.440 1.00 72.94 86 PRO A CA 1
ATOM 640 C C . PRO A 1 86 ? 22.503 -6.730 -20.004 1.00 72.94 86 PRO A C 1
ATOM 642 O O . PRO A 1 86 ? 22.135 -6.087 -20.990 1.00 72.94 86 PRO A O 1
ATOM 645 N N . ASN A 1 87 ? 23.653 -6.501 -19.360 1.00 64.50 87 ASN A N 1
ATOM 646 C CA . ASN A 1 87 ? 24.669 -5.555 -19.821 1.00 64.50 87 ASN A CA 1
ATOM 647 C C . ASN A 1 87 ? 25.073 -5.934 -21.247 1.00 64.50 87 ASN A C 1
ATOM 649 O O . ASN A 1 87 ? 25.873 -6.841 -21.470 1.00 64.50 87 ASN A O 1
ATOM 653 N N . ARG A 1 88 ? 24.467 -5.264 -22.225 1.00 61.38 88 ARG A N 1
ATOM 654 C CA . ARG A 1 88 ? 24.763 -5.442 -23.637 1.00 61.38 88 ARG A CA 1
ATOM 655 C C . ARG A 1 88 ? 26.024 -4.629 -23.879 1.00 61.38 88 ARG A C 1
ATOM 657 O O . ARG A 1 88 ? 25.944 -3.464 -24.251 1.00 61.38 88 ARG A O 1
ATOM 664 N N . THR A 1 89 ? 27.18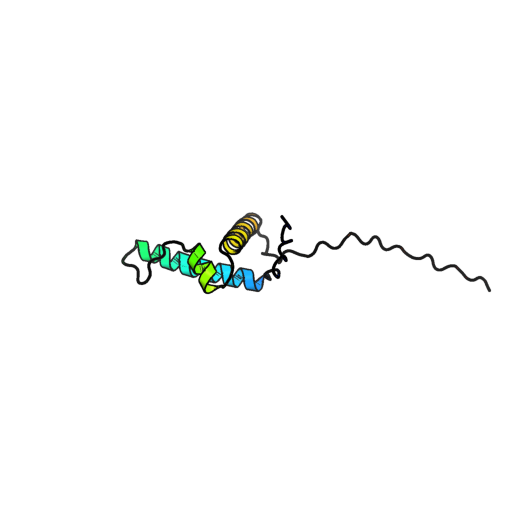7 -5.209 -23.590 1.00 69.12 89 THR A N 1
ATOM 665 C CA . THR A 1 89 ? 28.438 -4.669 -24.121 1.00 69.12 89 THR A CA 1
ATOM 666 C C . THR A 1 89 ? 28.232 -4.523 -25.629 1.00 69.12 89 THR A C 1
ATOM 668 O O . THR A 1 89 ? 27.869 -5.507 -26.286 1.00 69.12 89 THR A O 1
ATOM 671 N N . PRO A 1 90 ? 28.335 -3.307 -26.193 1.00 65.50 90 PRO A N 1
ATOM 672 C CA . PRO A 1 90 ? 28.152 -3.135 -27.620 1.00 65.50 90 PRO A CA 1
ATOM 673 C C . PRO A 1 90 ? 29.298 -3.877 -28.302 1.00 65.50 90 PRO A C 1
ATOM 675 O O . PRO A 1 90 ? 30.438 -3.415 -28.294 1.00 65.50 90 PRO A O 1
ATOM 678 N N . LYS A 1 91 ? 29.011 -5.057 -28.863 1.00 66.94 91 LYS A N 1
ATOM 679 C CA . LYS A 1 91 ? 29.906 -5.708 -29.816 1.00 66.94 91 LYS A CA 1
ATOM 680 C C . LYS A 1 91 ? 29.941 -4.795 -31.035 1.00 66.94 91 LYS A C 1
ATOM 682 O O . LYS A 1 91 ? 29.065 -4.880 -31.890 1.00 66.94 91 LYS A O 1
ATOM 687 N N . LYS A 1 92 ? 30.887 -3.856 -31.063 1.00 69.31 92 LYS A N 1
ATOM 688 C CA . LYS A 1 92 ? 31.179 -3.079 -32.263 1.00 69.31 92 LYS A CA 1
ATOM 689 C C . LYS A 1 92 ? 31.647 -4.090 -33.305 1.00 69.31 92 LYS A C 1
ATOM 691 O O . LYS A 1 92 ? 32.708 -4.685 -33.143 1.00 69.31 92 LYS A O 1
ATOM 696 N N . THR A 1 93 ? 30.829 -4.348 -34.315 1.00 68.00 93 THR A N 1
ATOM 697 C CA . THR A 1 93 ? 31.291 -5.040 -35.515 1.00 68.00 93 THR A CA 1
ATOM 698 C C . THR A 1 93 ? 32.278 -4.098 -36.183 1.00 68.00 93 THR A C 1
ATOM 700 O O . THR A 1 93 ? 31.898 -3.003 -36.599 1.00 68.00 93 THR A O 1
ATOM 70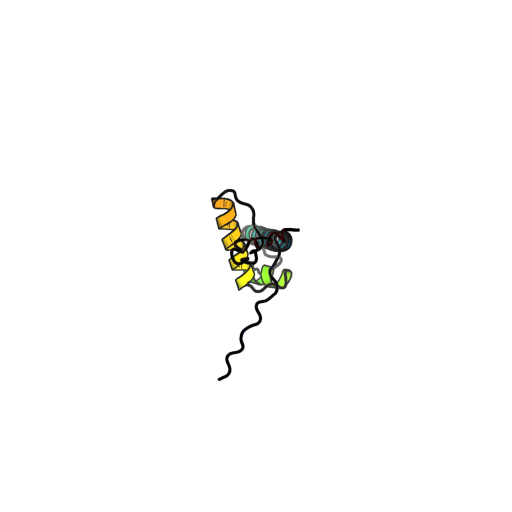3 N N . ILE A 1 94 ? 33.554 -4.475 -36.183 1.00 67.44 94 ILE A N 1
ATOM 704 C CA . ILE A 1 94 ? 34.579 -3.778 -36.953 1.00 67.44 94 ILE A CA 1
ATOM 705 C C . ILE A 1 94 ? 34.139 -3.918 -38.411 1.00 67.44 94 ILE A C 1
ATOM 707 O O . ILE A 1 94 ? 33.983 -5.034 -38.901 1.00 67.44 94 ILE A O 1
ATOM 711 N N . ILE A 1 95 ? 33.807 -2.793 -39.041 1.00 69.12 95 ILE A N 1
ATOM 712 C CA . ILE A 1 95 ? 33.503 -2.735 -40.469 1.00 69.12 95 ILE A CA 1
ATOM 713 C C . ILE A 1 95 ? 34.813 -3.086 -41.170 1.00 69.12 95 ILE A C 1
ATOM 715 O O . ILE A 1 95 ? 35.811 -2.397 -40.964 1.00 69.12 95 ILE A O 1
ATOM 719 N N . ASP A 1 96 ? 34.817 -4.195 -41.904 1.00 68.00 96 ASP A N 1
ATOM 720 C CA . ASP A 1 96 ? 35.967 -4.628 -42.688 1.00 68.00 96 ASP A CA 1
ATOM 721 C C . ASP A 1 96 ? 36.196 -3.605 -43.806 1.00 68.00 96 ASP A C 1
ATOM 723 O O . ASP A 1 96 ? 35.279 -3.273 -44.565 1.00 68.00 96 ASP A O 1
ATOM 727 N N . SER A 1 97 ? 37.390 -3.020 -43.836 1.00 67.19 97 SER A N 1
ATOM 728 C CA . SER A 1 97 ? 37.765 -2.014 -44.821 1.00 67.19 97 SER A CA 1
ATOM 729 C C . SER A 1 97 ? 37.957 -2.718 -46.159 1.00 67.19 97 SER A C 1
ATOM 731 O O . SER A 1 97 ? 39.032 -3.243 -46.430 1.00 67.19 97 SER A O 1
ATOM 733 N N . PHE A 1 98 ? 36.931 -2.728 -47.008 1.00 66.56 98 PHE A N 1
ATOM 734 C CA . PHE A 1 98 ? 37.096 -3.141 -48.399 1.00 66.56 98 PHE A CA 1
ATOM 735 C C . PHE A 1 98 ? 38.015 -2.128 -49.099 1.00 66.56 98 PHE A C 1
ATOM 737 O O . PHE A 1 98 ? 37.589 -1.028 -49.449 1.00 66.56 98 PHE A O 1
ATOM 744 N N . SER A 1 99 ? 39.298 -2.468 -49.233 1.00 63.25 99 SER A N 1
ATOM 745 C CA . SER A 1 99 ? 40.258 -1.720 -50.046 1.00 63.25 99 SER A CA 1
ATOM 746 C C . SER A 1 99 ? 39.885 -1.840 -51.526 1.00 63.25 99 SER A C 1
ATOM 748 O O . SER A 1 99 ? 39.638 -2.954 -51.994 1.00 63.25 99 SER A O 1
ATOM 750 N N . ALA A 1 100 ? 39.827 -0.692 -52.210 1.00 55.06 100 ALA A N 1
ATOM 751 C CA . ALA A 1 100 ? 39.525 -0.544 -53.637 1.00 55.06 100 ALA A CA 1
ATOM 752 C C . ALA A 1 100 ? 40.652 -1.045 -54.551 1.00 55.06 100 ALA A C 1
ATOM 754 O O . ALA A 1 100 ? 41.827 -0.985 -54.119 1.00 55.06 100 ALA A O 1
#

Foldseek 3Di:
DDDDPPDPDDFQFQVLLVVLVVQLVVLVVLVVVVVVDDDPDDCPDSLVVSCVVSVHDSVVSVVSVVQVVVCVVVVHGDGTPDDDDPPPPPPPPDDPPPDD

Sequence (100 aa):
MVGSVGTRGKAIKSDGMEIIIKVHTFFTEEYEALKCGKPTISVSSVIERTAAATSVSSHSVSRILKKQKEALASDSVLRTPGKKHPNRTPKKTIIDSFSA

Secondary structure (DSSP, 8-state):
-------PPPPPPHHHHHHHHHHHHHHHHHHHHHHTS--SS--S-HHHHHHHHHT--HHHHHHHHHHHHHHHHTT-------------------------

pLDDT: mean 77.07, std 14.29, range [36.47, 93.94]

Radius of gyration: 22.81 Å; chains: 1; bounding box: 59×44×73 Å